Protein AF-A8TUW0-F1 (afdb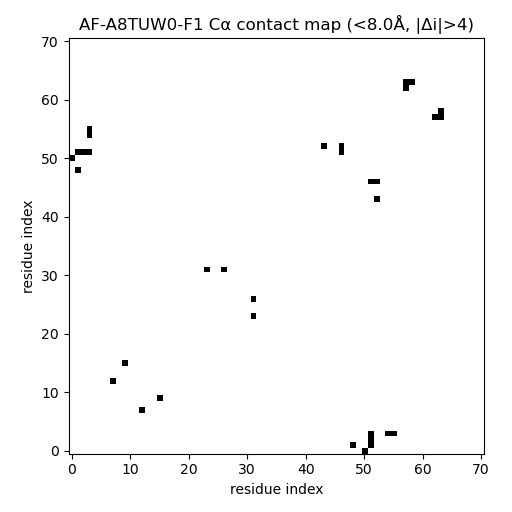_monomer)

Sequence (71 aa):
MAALVIEPNLADPDGFYERLTEAHRGLSDAASRRMNAKLILLLAN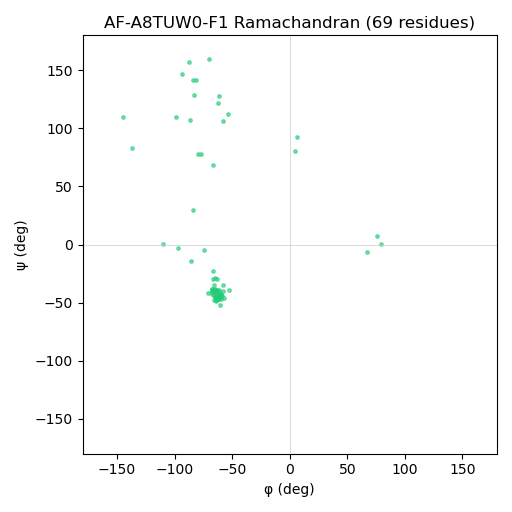HIGDPDVLDEALRVARGNAGASTRTL

pLDDT: mean 82.89, std 14.95, range [41.28, 94.81]

Secondary structure (DSSP, 8-state):
-PPP--S---S-HHHHHHHHHHHHTT--HHHHHHHHHHHHHHHHHHH--HHHHHHHHHHHTT---------

Mean predicted aligned error: 7.7 Å

Structure (mmCIF, N/CA/C/O backbone):
data_AF-A8TUW0-F1
#
_entry.id   AF-A8TUW0-F1
#
loop_
_atom_site.group_PDB
_atom_site.id
_atom_site.type_symbol
_atom_site.label_atom_id
_atom_site.label_alt_id
_atom_site.label_comp_id
_atom_site.label_asym_id
_atom_site.label_entity_id
_atom_site.label_seq_id
_atom_site.pdbx_PDB_ins_code
_atom_site.Cartn_x
_atom_site.Cartn_y
_atom_site.Cartn_z
_atom_site.occupancy
_atom_site.B_iso_or_equiv
_atom_site.auth_seq_id
_atom_site.auth_comp_id
_atom_site.auth_asym_id
_atom_site.auth_atom_id
_atom_site.pdbx_PDB_model_num
ATOM 1 N N . MET A 1 1 ? 14.556 -6.825 -17.169 1.00 50.34 1 MET A N 1
ATOM 2 C CA . MET A 1 1 ? 15.057 -7.406 -15.912 1.00 50.34 1 MET A CA 1
ATOM 3 C C . MET A 1 1 ? 15.345 -6.259 -14.961 1.00 50.34 1 MET A C 1
ATOM 5 O O . MET A 1 1 ? 16.462 -5.751 -14.942 1.00 50.34 1 MET A O 1
ATOM 9 N N . ALA A 1 2 ? 14.312 -5.765 -14.281 1.00 64.56 2 ALA A N 1
ATOM 10 C CA . ALA A 1 2 ? 14.510 -4.839 -13.172 1.00 64.56 2 ALA A CA 1
ATOM 11 C C . ALA A 1 2 ? 14.856 -5.664 -11.923 1.00 64.56 2 ALA A C 1
ATOM 13 O O . ALA A 1 2 ? 14.330 -6.757 -11.754 1.00 64.56 2 ALA A O 1
ATOM 14 N N . ALA A 1 3 ? 15.773 -5.181 -11.088 1.00 74.25 3 ALA A N 1
ATOM 15 C CA . ALA A 1 3 ? 16.084 -5.804 -9.802 1.00 74.25 3 ALA A CA 1
ATOM 16 C C . ALA A 1 3 ? 15.237 -5.150 -8.704 1.00 74.25 3 ALA A C 1
ATOM 18 O O . ALA A 1 3 ? 14.965 -3.946 -8.777 1.00 74.25 3 ALA A O 1
ATOM 19 N N . LEU A 1 4 ? 14.834 -5.912 -7.683 1.00 79.62 4 LEU A N 1
ATOM 20 C CA . LEU A 1 4 ? 14.145 -5.341 -6.530 1.00 79.62 4 LEU A CA 1
ATOM 21 C C . LEU A 1 4 ? 15.058 -4.346 -5.793 1.00 79.62 4 LEU A C 1
ATOM 23 O O . LEU A 1 4 ? 16.124 -4.708 -5.296 1.00 79.62 4 LEU A O 1
ATOM 27 N N . VAL A 1 5 ? 14.610 -3.096 -5.662 1.00 80.44 5 VAL A N 1
ATOM 28 C CA . VAL A 1 5 ? 15.313 -2.081 -4.864 1.00 80.44 5 VAL A CA 1
ATOM 29 C C . VAL A 1 5 ? 14.850 -2.189 -3.413 1.00 80.44 5 VAL A C 1
ATOM 31 O O . VAL A 1 5 ? 13.728 -1.818 -3.078 1.00 80.44 5 VAL A O 1
ATOM 34 N N . ILE A 1 6 ? 15.723 -2.715 -2.554 1.00 74.38 6 ILE A N 1
ATOM 35 C CA . ILE A 1 6 ? 15.503 -2.839 -1.099 1.00 74.38 6 ILE A CA 1
ATOM 36 C C . ILE A 1 6 ? 16.146 -1.699 -0.297 1.00 74.38 6 ILE A C 1
ATOM 38 O O . ILE A 1 6 ? 16.028 -1.638 0.926 1.00 74.38 6 ILE A O 1
ATOM 42 N N . GLU A 1 7 ? 16.851 -0.808 -0.986 1.00 75.62 7 GLU A N 1
ATOM 43 C CA . GLU A 1 7 ? 17.489 0.373 -0.419 1.00 75.62 7 GLU A CA 1
ATOM 44 C C . GLU A 1 7 ? 16.503 1.555 -0.404 1.00 75.62 7 GLU A C 1
ATOM 46 O O . GLU A 1 7 ? 15.537 1.565 -1.175 1.00 75.62 7 GLU A O 1
ATOM 51 N N . PRO A 1 8 ? 16.707 2.564 0.463 1.00 74.88 8 PRO A N 1
ATOM 52 C CA . PRO A 1 8 ? 15.856 3.749 0.494 1.00 74.88 8 PRO A CA 1
ATOM 53 C C . PRO A 1 8 ? 15.848 4.456 -0.869 1.00 74.88 8 PRO A C 1
ATOM 55 O O . PRO A 1 8 ? 16.816 5.106 -1.248 1.00 74.88 8 PRO A O 1
ATOM 58 N N . ASN A 1 9 ? 14.741 4.328 -1.602 1.00 81.62 9 ASN A N 1
ATOM 59 C CA . ASN A 1 9 ? 14.571 4.899 -2.944 1.00 81.62 9 ASN A CA 1
ATOM 60 C C . ASN A 1 9 ? 13.571 6.072 -2.978 1.00 81.62 9 ASN A C 1
ATOM 62 O O . ASN A 1 9 ? 13.271 6.632 -4.030 1.00 81.62 9 ASN A O 1
ATOM 66 N N . LEU A 1 10 ? 13.001 6.430 -1.826 1.00 80.62 10 LEU A N 1
ATOM 67 C CA . LEU A 1 10 ? 12.092 7.566 -1.709 1.00 80.62 10 LEU A CA 1
ATOM 68 C C . LEU A 1 10 ? 12.904 8.853 -1.543 1.00 80.62 10 LEU A C 1
ATOM 70 O O . LEU A 1 10 ? 13.741 8.940 -0.650 1.00 80.62 10 LEU A O 1
ATOM 74 N N . ALA A 1 11 ? 12.617 9.860 -2.370 1.00 83.44 11 ALA A N 1
ATOM 75 C CA . ALA A 1 11 ? 13.248 11.181 -2.277 1.00 83.44 11 ALA A CA 1
ATOM 76 C C . ALA A 1 11 ? 12.904 11.920 -0.968 1.00 83.44 11 ALA A C 1
ATOM 78 O O . ALA A 1 11 ? 13.694 12.721 -0.483 1.00 83.44 11 ALA A O 1
ATOM 79 N N . ASP A 1 12 ? 11.729 11.632 -0.405 1.00 87.62 12 ASP A N 1
ATOM 80 C CA . ASP A 1 12 ? 11.232 12.166 0.865 1.00 87.62 12 ASP A CA 1
ATOM 81 C C . ASP A 1 12 ? 10.590 11.020 1.674 1.00 87.62 12 ASP A C 1
ATOM 83 O O . ASP A 1 12 ? 9.377 10.786 1.579 1.00 87.62 12 ASP A O 1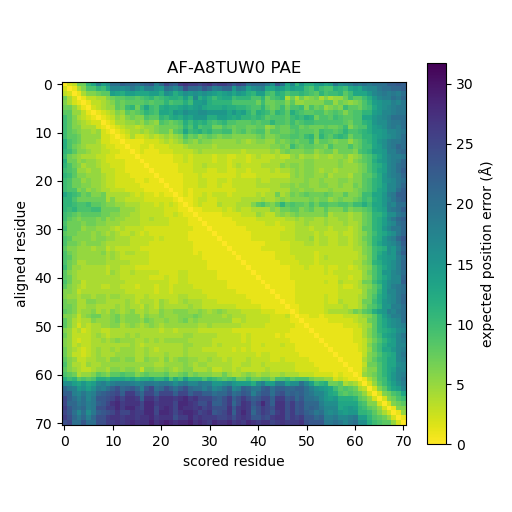
ATOM 87 N N . PRO A 1 13 ? 11.404 10.230 2.403 1.00 84.19 13 PRO A N 1
ATOM 88 C CA . PRO A 1 13 ? 10.910 9.128 3.222 1.00 84.19 13 PRO A CA 1
ATOM 89 C C . PRO A 1 13 ? 9.973 9.622 4.326 1.00 84.19 13 PRO A C 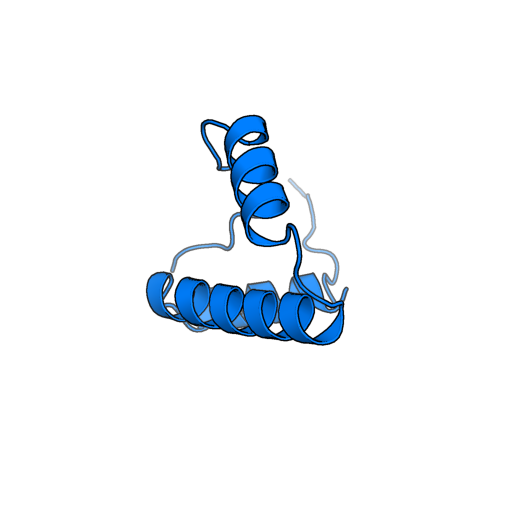1
ATOM 91 O O . PRO A 1 13 ? 8.897 9.056 4.510 1.00 84.19 13 PRO A O 1
ATOM 94 N N . ASP A 1 14 ? 10.351 10.701 5.013 1.00 86.19 14 ASP A N 1
ATOM 95 C CA . ASP A 1 14 ? 9.633 11.222 6.178 1.00 86.19 14 ASP A CA 1
ATOM 96 C C . ASP A 1 14 ? 8.234 11.711 5.802 1.00 86.19 14 ASP A C 1
ATOM 98 O O . ASP A 1 14 ? 7.244 11.280 6.398 1.00 86.19 14 ASP A O 1
ATOM 102 N N . GLY A 1 15 ? 8.112 12.522 4.747 1.00 90.94 15 GLY A N 1
ATOM 103 C CA . GLY A 1 15 ? 6.803 12.972 4.287 1.00 90.94 15 GLY A CA 1
ATOM 104 C C . GLY A 1 15 ? 5.953 11.828 3.735 1.00 9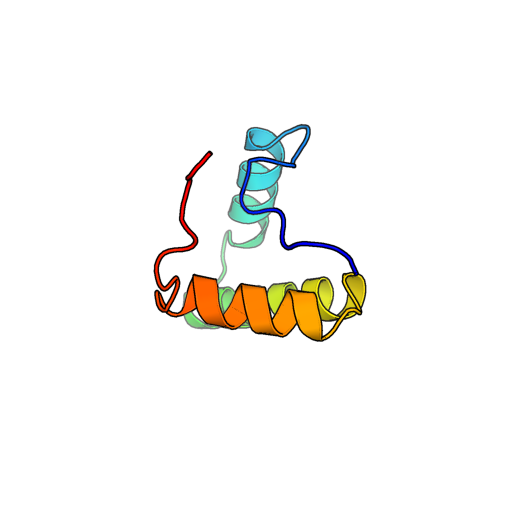0.94 15 GLY A C 1
ATOM 105 O O . GLY A 1 15 ? 4.724 11.865 3.824 1.00 90.94 15 GLY A O 1
ATOM 106 N N . PHE A 1 16 ? 6.555 10.776 3.163 1.00 88.19 16 PHE A N 1
ATOM 107 C CA . PHE A 1 16 ? 5.791 9.584 2.777 1.00 88.19 16 PHE A CA 1
ATOM 108 C C . PHE A 1 16 ? 5.237 8.848 4.003 1.00 88.19 16 PHE A C 1
ATOM 110 O O . PHE A 1 16 ? 4.058 8.491 4.001 1.00 88.19 16 PHE A O 1
ATOM 117 N N . TYR A 1 17 ? 6.037 8.676 5.058 1.00 86.56 17 TYR A N 1
ATOM 118 C CA . TYR A 1 17 ? 5.580 8.066 6.308 1.00 86.56 17 TYR A CA 1
ATOM 119 C C . TYR A 1 17 ? 4.485 8.879 6.999 1.00 86.56 17 TYR A C 1
ATOM 121 O O . TYR A 1 17 ? 3.526 8.290 7.504 1.00 86.56 17 TYR A O 1
ATOM 129 N N . GLU A 1 18 ? 4.575 10.210 6.983 1.00 92.81 18 GLU A N 1
ATOM 130 C CA . GLU A 1 18 ? 3.517 11.082 7.498 1.00 92.81 18 GLU A CA 1
ATOM 131 C C . GLU A 1 18 ? 2.207 10.854 6.732 1.00 92.81 18 GLU A C 1
ATOM 133 O O . GLU A 1 18 ? 1.189 10.510 7.331 1.00 92.81 18 GLU A O 1
ATOM 138 N N . ARG A 1 19 ? 2.245 10.924 5.394 1.00 92.00 19 ARG A N 1
ATOM 139 C CA . ARG A 1 19 ? 1.074 10.671 4.533 1.00 92.00 19 ARG A CA 1
ATOM 140 C C . ARG A 1 19 ? 0.481 9.276 4.744 1.00 92.00 19 ARG A C 1
ATOM 142 O O . ARG A 1 19 ? -0.740 9.129 4.760 1.00 92.00 19 ARG A O 1
ATOM 149 N N . LEU A 1 20 ? 1.325 8.258 4.915 1.00 90.62 20 LEU A N 1
ATOM 150 C CA . LEU A 1 20 ? 0.885 6.890 5.188 1.00 90.62 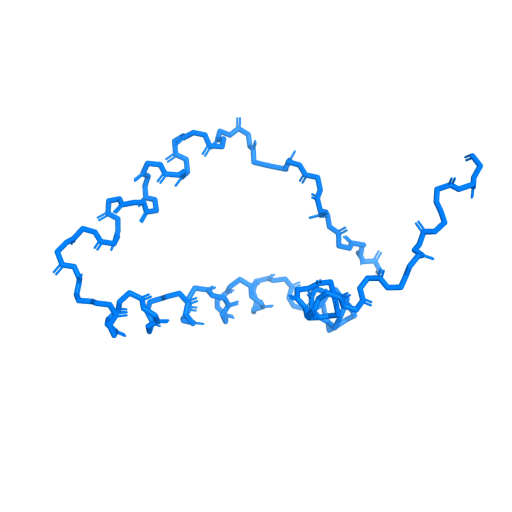20 LEU A CA 1
ATOM 151 C C . LEU A 1 20 ? 0.185 6.797 6.550 1.00 90.62 20 LEU A C 1
ATOM 153 O O . LEU A 1 20 ? -0.895 6.219 6.650 1.00 90.62 20 LEU A O 1
ATOM 157 N N . THR A 1 21 ? 0.767 7.402 7.584 1.00 90.12 21 THR A N 1
ATOM 158 C CA . THR A 1 21 ? 0.206 7.424 8.942 1.00 90.12 21 THR A CA 1
ATOM 159 C C . THR A 1 21 ? -1.133 8.153 8.975 1.00 90.12 21 THR A C 1
ATOM 161 O O . THR A 1 21 ? -2.102 7.642 9.537 1.00 90.12 21 THR A O 1
ATOM 164 N N . GLU A 1 22 ? -1.223 9.304 8.311 1.00 93.75 22 GLU A N 1
ATOM 165 C CA . GLU A 1 22 ? -2.471 10.053 8.179 1.00 93.75 22 GLU A CA 1
ATOM 166 C C . GLU A 1 22 ? -3.545 9.253 7.442 1.00 93.75 22 GLU A C 1
ATOM 168 O O . GLU A 1 22 ? -4.700 9.239 7.863 1.00 93.75 22 GLU A O 1
ATOM 173 N N . ALA A 1 23 ? -3.178 8.501 6.404 1.00 91.12 23 ALA A N 1
ATOM 174 C CA . ALA A 1 23 ? -4.120 7.641 5.695 1.00 91.12 23 ALA A CA 1
ATOM 175 C C . ALA A 1 23 ? -4.648 6.471 6.557 1.00 91.12 23 ALA A C 1
ATOM 177 O O . ALA A 1 23 ? -5.740 5.963 6.301 1.00 91.12 23 ALA A O 1
ATOM 178 N N . HIS A 1 24 ? -3.921 6.078 7.608 1.00 91.06 24 HIS A N 1
ATOM 179 C CA . HIS A 1 24 ? -4.381 5.115 8.614 1.00 91.06 24 HIS A CA 1
ATOM 180 C C . HIS A 1 24 ? -5.205 5.739 9.751 1.00 91.06 24 HIS A C 1
ATOM 182 O O . HIS A 1 24 ? -5.859 5.009 10.504 1.00 91.06 24 HIS A O 1
ATOM 188 N N . ARG A 1 25 ? -5.196 7.068 9.907 1.00 92.06 25 ARG A N 1
ATOM 189 C CA . ARG A 1 25 ? -5.855 7.759 11.020 1.00 92.06 25 ARG A CA 1
ATOM 190 C C . ARG A 1 25 ? -7.365 7.494 11.007 1.00 92.06 25 ARG A C 1
ATOM 192 O O . ARG A 1 25 ? -8.048 7.697 10.009 1.00 92.06 25 ARG A O 1
ATOM 199 N N . GLY A 1 26 ? -7.902 7.048 12.144 1.00 91.19 26 GLY A N 1
ATOM 200 C CA . GLY A 1 26 ? -9.334 6.761 12.303 1.00 91.19 26 GLY A CA 1
ATOM 201 C C . GLY A 1 26 ? -9.799 5.421 11.718 1.00 91.19 26 GLY A C 1
ATOM 202 O O . GLY A 1 26 ? -10.981 5.093 11.830 1.00 91.19 26 GLY A O 1
ATOM 203 N N . LEU A 1 27 ? -8.900 4.620 11.135 1.00 94.00 27 LEU A N 1
ATOM 204 C CA . LEU A 1 27 ? -9.207 3.257 10.709 1.00 94.00 27 LEU A CA 1
ATOM 205 C C . LEU A 1 27 ? -9.074 2.274 11.877 1.00 94.00 27 LEU A C 1
ATOM 207 O O . LEU A 1 27 ? -8.151 2.355 12.683 1.00 94.00 27 LEU A O 1
ATOM 211 N N . SER A 1 28 ? -9.973 1.290 11.933 1.00 94.81 28 SER A N 1
ATOM 212 C CA . SER A 1 28 ? -9.771 0.116 12.786 1.00 94.81 28 SER A CA 1
ATOM 213 C C . SER A 1 28 ? -8.646 -0.759 12.237 1.00 94.81 28 SER A C 1
ATOM 215 O O . SER A 1 28 ? -8.374 -0.747 11.035 1.00 94.81 28 SER A O 1
ATOM 217 N N . ASP A 1 29 ? -8.057 -1.615 13.070 1.00 91.56 29 ASP A N 1
ATOM 218 C CA . ASP A 1 29 ? -6.990 -2.532 12.645 1.00 91.56 29 ASP A CA 1
ATOM 219 C C . ASP A 1 29 ? -7.373 -3.372 11.418 1.00 91.56 29 ASP A C 1
ATOM 221 O O . ASP A 1 29 ? -6.565 -3.610 10.518 1.00 91.56 29 ASP A O 1
ATOM 225 N N . ALA A 1 30 ? -8.630 -3.820 11.353 1.00 94.50 30 ALA A N 1
ATOM 226 C CA . ALA A 1 30 ? -9.139 -4.583 10.220 1.00 94.50 30 ALA A CA 1
ATOM 227 C C . ALA A 1 30 ? -9.220 -3.735 8.940 1.00 94.50 30 ALA A C 1
ATOM 229 O O . ALA A 1 30 ? -8.920 -4.236 7.854 1.00 94.50 30 ALA A O 1
ATOM 230 N N . ALA A 1 31 ? -9.607 -2.463 9.053 1.00 93.31 31 ALA A N 1
ATOM 231 C CA . ALA A 1 31 ? -9.635 -1.537 7.928 1.00 93.31 31 ALA A CA 1
ATOM 232 C C . ALA A 1 31 ? -8.215 -1.159 7.476 1.00 93.31 31 ALA A C 1
ATOM 234 O O . ALA A 1 31 ? -7.940 -1.211 6.278 1.00 93.31 31 ALA A O 1
ATOM 235 N N . SER A 1 32 ? -7.293 -0.914 8.411 1.00 92.38 32 SER A N 1
ATOM 236 C CA . SER A 1 32 ? -5.875 -0.663 8.126 1.00 92.38 32 SER A CA 1
ATOM 237 C C . SER A 1 32 ? -5.217 -1.830 7.388 1.00 92.38 32 SER A C 1
ATOM 239 O O . SER A 1 32 ? -4.558 -1.623 6.372 1.00 92.38 32 SER A O 1
ATOM 241 N N . ARG A 1 33 ? -5.470 -3.081 7.803 1.00 93.38 33 ARG A N 1
ATOM 242 C CA . ARG A 1 33 ? -4.981 -4.268 7.073 1.00 93.38 33 ARG A CA 1
ATOM 243 C C . ARG A 1 33 ? -5.539 -4.360 5.652 1.00 93.38 33 ARG A C 1
ATOM 245 O O . ARG A 1 33 ? -4.803 -4.693 4.726 1.00 93.38 33 ARG A O 1
ATOM 252 N N . ARG A 1 34 ? -6.828 -4.057 5.459 1.00 94.31 34 ARG A N 1
ATOM 253 C CA . ARG A 1 34 ? -7.457 -4.046 4.123 1.00 94.31 34 ARG A CA 1
ATOM 254 C C . ARG A 1 34 ? -6.876 -2.954 3.231 1.00 94.31 34 ARG A C 1
ATOM 256 O O . ARG A 1 34 ? -6.668 -3.200 2.046 1.00 94.31 34 ARG A O 1
ATOM 263 N N . MET A 1 35 ? -6.621 -1.771 3.785 1.00 94.81 35 MET A N 1
ATOM 264 C CA . MET A 1 35 ? -5.968 -0.677 3.071 1.00 94.81 35 MET A CA 1
ATOM 265 C C . MET A 1 35 ? -4.560 -1.086 2.625 1.00 94.81 35 MET A C 1
ATOM 267 O O . MET A 1 35 ? -4.246 -0.952 1.446 1.00 94.81 35 MET A O 1
ATOM 271 N N . ASN A 1 36 ? -3.766 -1.681 3.519 1.00 92.44 36 ASN A N 1
ATOM 272 C CA . ASN A 1 36 ? -2.422 -2.160 3.188 1.00 92.44 36 ASN A CA 1
ATOM 273 C C . ASN A 1 36 ? -2.434 -3.237 2.101 1.00 92.44 36 ASN A C 1
ATOM 275 O O . ASN A 1 36 ? -1.653 -3.159 1.160 1.00 92.44 36 ASN A O 1
ATOM 279 N N . ALA A 1 37 ? -3.358 -4.199 2.167 1.00 93.75 37 ALA A N 1
ATOM 280 C CA . ALA A 1 37 ? -3.498 -5.210 1.119 1.00 93.75 37 ALA A CA 1
ATOM 281 C C . ALA A 1 37 ? -3.818 -4.583 -0.251 1.00 93.75 37 ALA A C 1
ATOM 283 O O . ALA A 1 37 ? -3.223 -4.960 -1.258 1.00 93.75 37 ALA A O 1
ATOM 284 N N . LYS A 1 38 ? -4.719 -3.591 -0.294 1.00 94.31 38 LYS A N 1
ATOM 285 C CA . LYS A 1 38 ? -5.023 -2.850 -1.528 1.00 94.31 38 LYS A CA 1
ATOM 286 C C . LYS A 1 38 ? -3.812 -2.075 -2.043 1.00 94.31 38 LYS A C 1
ATOM 288 O O . LYS A 1 38 ? -3.550 -2.115 -3.240 1.00 94.31 38 LYS A O 1
ATOM 293 N N . LEU A 1 39 ? -3.082 -1.398 -1.158 1.00 94.00 39 LEU A N 1
ATOM 294 C CA . LEU A 1 39 ? -1.876 -0.655 -1.517 1.00 94.00 39 LEU A CA 1
ATOM 295 C C . LEU A 1 39 ? -0.821 -1.581 -2.134 1.00 94.00 39 LEU A C 1
ATOM 297 O O . LEU A 1 39 ? -0.310 -1.278 -3.206 1.00 94.00 39 LEU A O 1
ATOM 301 N N . ILE A 1 40 ? -0.561 -2.738 -1.517 1.00 91.69 40 ILE A N 1
ATOM 302 C CA . ILE A 1 40 ? 0.378 -3.742 -2.039 1.00 91.69 40 ILE A CA 1
ATOM 303 C C . ILE A 1 40 ? -0.022 -4.186 -3.451 1.00 91.69 40 ILE A C 1
ATOM 305 O O . ILE A 1 40 ? 0.825 -4.220 -4.335 1.00 91.69 40 ILE A O 1
ATOM 309 N N . LEU A 1 41 ? -1.304 -4.483 -3.691 1.00 93.00 41 LEU A N 1
ATOM 310 C CA . LEU A 1 41 ? -1.780 -4.898 -5.017 1.00 93.00 41 LEU A CA 1
ATOM 311 C C . LEU A 1 41 ? -1.650 -3.788 -6.070 1.00 93.00 41 LEU A C 1
ATOM 313 O O . LEU A 1 41 ? -1.298 -4.069 -7.213 1.00 93.00 41 LEU A O 1
ATOM 317 N N . LEU A 1 42 ? -1.908 -2.531 -5.697 1.00 93.81 42 LEU A N 1
ATOM 318 C CA . LEU A 1 42 ? -1.731 -1.385 -6.594 1.00 93.81 42 LEU A CA 1
ATOM 319 C C . LEU A 1 42 ? -0.260 -1.189 -6.969 1.00 93.81 42 LEU A C 1
ATOM 321 O O . LEU A 1 42 ? 0.047 -0.997 -8.144 1.00 93.81 42 LEU A O 1
ATOM 325 N N . LEU A 1 43 ? 0.645 -1.280 -5.991 1.00 90.94 43 LEU A N 1
ATOM 326 C CA . LEU A 1 43 ? 2.086 -1.205 -6.229 1.00 90.94 43 LEU A CA 1
ATOM 327 C C . LEU A 1 43 ? 2.574 -2.386 -7.073 1.00 90.94 43 LEU A C 1
ATOM 329 O O . LEU A 1 43 ? 3.358 -2.185 -7.994 1.00 90.94 43 LEU A O 1
ATOM 333 N N . ALA A 1 44 ? 2.058 -3.593 -6.829 1.00 90.62 44 ALA A N 1
ATOM 334 C CA . ALA A 1 44 ? 2.391 -4.766 -7.628 1.00 90.62 44 ALA A CA 1
ATOM 335 C C . ALA A 1 44 ? 1.981 -4.592 -9.099 1.00 90.62 44 ALA A C 1
ATOM 337 O O . ALA A 1 44 ? 2.767 -4.868 -10.003 1.00 90.62 44 ALA A O 1
ATOM 338 N N . ASN A 1 45 ? 0.779 -4.060 -9.338 1.00 90.62 45 ASN A N 1
ATOM 339 C CA . ASN A 1 45 ? 0.315 -3.736 -10.684 1.00 90.62 45 ASN A CA 1
ATOM 340 C C . ASN A 1 45 ? 1.141 -2.616 -11.339 1.00 90.62 45 ASN A C 1
ATOM 342 O O . ASN A 1 45 ? 1.351 -2.643 -12.546 1.00 90.62 45 ASN A O 1
ATOM 346 N N . HIS A 1 46 ? 1.604 -1.632 -10.563 1.00 90.50 46 HIS A N 1
ATOM 347 C CA . HIS A 1 46 ? 2.472 -0.569 -11.071 1.00 90.50 46 HIS A CA 1
ATOM 348 C C . HIS A 1 46 ? 3.860 -1.086 -11.478 1.00 90.50 46 HIS A C 1
ATOM 350 O O . HIS A 1 46 ? 4.391 -0.642 -12.491 1.00 90.50 46 HIS A O 1
ATOM 356 N N . ILE A 1 47 ? 4.422 -2.031 -10.715 1.00 90.69 47 ILE A N 1
ATOM 357 C CA . ILE A 1 47 ? 5.699 -2.686 -11.029 1.00 90.69 47 ILE A CA 1
ATOM 358 C C . ILE A 1 47 ? 5.570 -3.526 -12.305 1.00 90.69 47 ILE A C 1
ATOM 360 O O . ILE A 1 47 ? 6.421 -3.428 -13.183 1.00 90.69 47 ILE A O 1
ATOM 364 N N . GLY A 1 48 ? 4.518 -4.345 -12.419 1.00 89.12 48 GLY A N 1
ATOM 365 C CA . GLY A 1 48 ? 4.186 -5.098 -13.637 1.00 89.12 48 GLY A CA 1
ATOM 366 C C . GLY A 1 48 ? 5.171 -6.206 -14.048 1.00 89.12 48 GLY A C 1
ATOM 367 O O . GLY A 1 48 ? 4.868 -6.947 -14.980 1.00 89.12 48 GLY A O 1
ATOM 368 N N . ASP A 1 49 ? 6.312 -6.341 -13.367 1.00 91.44 49 ASP A N 1
ATOM 369 C CA . ASP A 1 49 ? 7.345 -7.356 -13.603 1.00 91.44 49 ASP A CA 1
ATOM 370 C C . ASP A 1 49 ? 7.191 -8.527 -12.606 1.00 91.44 49 ASP A C 1
ATOM 372 O O . ASP A 1 49 ? 7.452 -8.342 -11.412 1.00 91.44 49 ASP A O 1
ATOM 376 N N . PRO A 1 50 ? 6.761 -9.725 -13.054 1.00 88.69 50 PRO A N 1
ATOM 377 C CA . PRO A 1 50 ? 6.571 -10.885 -12.185 1.00 88.69 50 PRO A CA 1
ATOM 378 C C . PRO A 1 50 ? 7.834 -11.304 -11.427 1.00 88.69 50 PRO A C 1
ATOM 380 O O . PRO A 1 50 ? 7.726 -11.695 -10.266 1.00 88.69 50 PRO A O 1
ATOM 383 N N . ASP A 1 51 ? 9.019 -11.162 -12.031 1.00 89.25 51 ASP A N 1
ATOM 384 C CA . ASP A 1 51 ? 10.281 -11.580 -11.411 1.00 89.25 51 ASP A CA 1
ATOM 385 C C . ASP A 1 51 ? 10.602 -10.699 -10.191 1.00 89.25 51 ASP A C 1
ATOM 387 O O . ASP A 1 51 ? 10.998 -11.194 -9.132 1.00 89.25 51 ASP A O 1
ATOM 391 N N . VAL A 1 52 ? 10.347 -9.388 -10.300 1.00 90.00 52 VAL A N 1
ATOM 392 C CA . VAL A 1 52 ? 10.492 -8.430 -9.188 1.00 90.00 52 VAL A CA 1
AT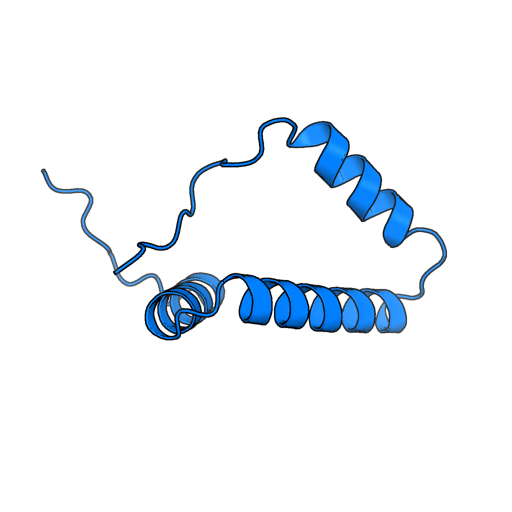OM 393 C C . VAL A 1 52 ? 9.491 -8.726 -8.071 1.00 90.00 52 VAL A C 1
ATOM 395 O O . VAL A 1 52 ? 9.825 -8.619 -6.888 1.00 90.00 52 VAL A O 1
ATOM 398 N N . LEU A 1 53 ? 8.257 -9.098 -8.421 1.00 89.69 53 LEU A N 1
ATOM 399 C CA . LEU A 1 53 ? 7.215 -9.419 -7.443 1.00 89.69 53 LEU A CA 1
ATOM 400 C C . LEU A 1 53 ? 7.521 -10.715 -6.686 1.00 89.69 53 LEU A C 1
ATOM 402 O O . LEU A 1 53 ? 7.362 -10.758 -5.463 1.00 89.69 53 LEU A O 1
ATOM 406 N N . ASP A 1 54 ? 8.001 -11.744 -7.381 1.00 90.75 54 ASP A N 1
ATOM 407 C CA . ASP A 1 54 ? 8.414 -13.007 -6.770 1.00 90.75 54 ASP A CA 1
ATOM 408 C C . ASP A 1 54 ? 9.628 -12.814 -5.851 1.00 90.75 54 ASP A C 1
ATOM 410 O O . ASP A 1 54 ? 9.660 -13.339 -4.729 1.00 90.75 54 ASP A O 1
ATOM 414 N N . GLU A 1 55 ? 10.596 -11.991 -6.266 1.00 89.06 55 GLU A N 1
ATOM 415 C CA . GLU A 1 55 ? 11.715 -11.594 -5.413 1.00 89.06 55 GLU A CA 1
ATOM 416 C C . GLU A 1 55 ? 11.234 -10.845 -4.160 1.00 89.06 55 GLU A C 1
ATOM 418 O O . GLU A 1 55 ? 11.636 -11.192 -3.044 1.00 89.06 55 GLU A O 1
ATOM 423 N N . ALA A 1 56 ? 10.320 -9.881 -4.311 1.00 88.69 56 ALA A N 1
ATOM 424 C CA . ALA A 1 56 ? 9.745 -9.131 -3.194 1.00 88.69 56 ALA A CA 1
ATOM 425 C C . ALA A 1 56 ? 9.021 -10.045 -2.197 1.00 88.69 56 ALA A C 1
ATOM 427 O O . ALA A 1 56 ? 9.211 -9.915 -0.985 1.00 88.69 56 ALA A O 1
ATOM 428 N N . LEU A 1 57 ? 8.235 -11.011 -2.683 1.00 89.88 57 LEU A N 1
ATOM 429 C CA . LEU A 1 57 ? 7.553 -11.996 -1.840 1.00 89.88 57 LEU A CA 1
ATOM 430 C C . LEU A 1 57 ? 8.543 -12.882 -1.080 1.00 89.88 57 LEU A C 1
ATOM 432 O O . LEU A 1 57 ? 8.331 -13.176 0.100 1.00 89.88 57 LEU A O 1
ATOM 436 N N . ARG A 1 58 ? 9.628 -13.305 -1.733 1.00 88.94 58 ARG A N 1
ATOM 437 C CA . ARG A 1 58 ? 10.683 -14.105 -1.104 1.00 88.94 58 ARG A CA 1
ATOM 438 C C . ARG A 1 58 ? 11.384 -13.325 0.010 1.00 88.94 58 ARG A C 1
ATOM 440 O O . ARG A 1 58 ? 11.556 -13.869 1.102 1.00 88.94 58 ARG A O 1
ATOM 447 N N . VAL A 1 59 ? 11.737 -12.062 -0.239 1.00 87.50 59 VAL A N 1
ATOM 448 C CA . VAL A 1 59 ? 12.354 -11.173 0.760 1.00 87.50 59 VAL A CA 1
ATOM 449 C C . VAL A 1 59 ? 11.395 -10.919 1.927 1.00 87.50 59 VAL A C 1
ATOM 451 O O . VAL A 1 59 ? 11.777 -11.112 3.080 1.00 87.50 59 VAL A O 1
ATOM 454 N N . ALA A 1 60 ? 10.130 -10.586 1.652 1.00 87.12 60 ALA A N 1
ATOM 455 C CA . ALA A 1 60 ? 9.125 -10.291 2.676 1.00 87.12 60 ALA A CA 1
ATOM 456 C C . ALA A 1 60 ? 8.805 -11.484 3.596 1.00 87.12 60 ALA A C 1
ATOM 458 O O . ALA A 1 60 ? 8.483 -11.288 4.766 1.00 87.12 60 ALA A O 1
ATOM 459 N N . ARG A 1 61 ? 8.916 -12.728 3.105 1.00 86.62 61 ARG A N 1
ATOM 460 C CA . ARG A 1 61 ? 8.751 -13.942 3.932 1.00 86.62 61 ARG A CA 1
ATOM 461 C C . ARG A 1 61 ? 9.935 -14.229 4.862 1.00 86.62 61 ARG A C 1
ATOM 463 O O . ARG A 1 61 ? 9.870 -15.194 5.616 1.00 86.62 61 ARG A O 1
ATOM 470 N N . GLY A 1 62 ? 11.020 -13.455 4.792 1.00 79.50 62 GLY A N 1
ATOM 471 C CA . GLY A 1 62 ? 12.271 -13.776 5.484 1.00 79.50 62 GLY A CA 1
ATOM 472 C C . GLY A 1 62 ? 13.072 -14.889 4.800 1.00 79.50 62 GLY A C 1
ATOM 473 O O . GLY A 1 62 ? 14.114 -15.293 5.304 1.00 79.50 62 GLY A O 1
ATOM 474 N N . ASN A 1 63 ? 12.648 -15.333 3.610 1.00 62.16 63 ASN A N 1
ATOM 475 C CA . ASN A 1 63 ? 13.384 -16.281 2.768 1.00 62.16 63 ASN A CA 1
ATOM 476 C C . ASN A 1 63 ? 14.429 -15.566 1.902 1.00 62.16 63 ASN A C 1
ATOM 478 O O . ASN A 1 63 ? 14.771 -16.026 0.805 1.00 62.16 63 ASN A O 1
ATOM 482 N N . ALA A 1 64 ? 14.960 -14.445 2.395 1.00 57.41 64 ALA A N 1
ATOM 483 C CA . ALA A 1 64 ? 16.182 -13.849 1.889 1.00 57.41 64 ALA A CA 1
ATOM 484 C C . ALA A 1 64 ? 17.348 -14.802 2.201 1.00 57.41 64 ALA A C 1
ATOM 486 O O . ALA A 1 64 ? 18.188 -14.538 3.055 1.00 57.41 64 ALA A O 1
ATOM 487 N N . GLY A 1 65 ? 17.376 -15.960 1.536 1.00 48.19 65 GLY A N 1
ATOM 488 C CA . GLY A 1 65 ? 18.561 -16.783 1.443 1.00 48.19 65 GLY A CA 1
ATOM 489 C C . GLY A 1 65 ? 19.660 -15.886 0.908 1.00 48.19 65 GLY A C 1
ATOM 490 O O . GLY A 1 65 ? 19.534 -15.383 -0.205 1.00 48.19 65 GLY A O 1
ATOM 491 N N . ALA A 1 66 ? 20.632 -15.620 1.777 1.00 48.38 66 ALA A N 1
ATOM 492 C CA . ALA A 1 66 ? 21.974 -15.140 1.506 1.00 48.38 66 ALA A CA 1
ATOM 493 C C . ALA A 1 66 ? 22.243 -14.811 0.028 1.00 48.38 66 ALA A C 1
ATOM 495 O O . ALA A 1 66 ? 22.882 -15.581 -0.683 1.00 48.38 66 ALA A O 1
ATOM 496 N N . SER A 1 67 ? 21.816 -13.637 -0.433 1.00 49.66 67 SER A N 1
ATOM 497 C CA . SER A 1 67 ? 22.468 -13.012 -1.579 1.00 49.66 67 SER A CA 1
ATOM 498 C C . SER A 1 67 ? 23.726 -12.345 -1.039 1.00 49.66 67 SER A C 1
ATOM 500 O O . SER A 1 67 ? 23.751 -11.162 -0.715 1.00 49.66 67 SER A O 1
ATOM 502 N N . THR A 1 68 ? 24.725 -13.196 -0.803 1.00 46.00 68 THR A N 1
ATOM 503 C CA . THR A 1 68 ? 26.152 -12.961 -1.005 1.00 46.00 68 THR A CA 1
ATOM 504 C C . THR A 1 68 ? 26.478 -11.524 -1.410 1.00 46.00 68 THR A C 1
ATOM 506 O O . THR A 1 68 ? 26.507 -11.183 -2.589 1.00 46.00 68 THR A O 1
ATOM 509 N N . ARG A 1 69 ? 26.778 -10.682 -0.416 1.00 44.56 69 ARG A N 1
ATOM 510 C CA . ARG A 1 69 ? 27.620 -9.500 -0.614 1.00 44.56 69 ARG A CA 1
ATOM 511 C C . ARG A 1 69 ? 29.072 -9.996 -0.677 1.00 44.56 69 ARG A C 1
ATOM 513 O O . ARG A 1 69 ? 29.798 -9.994 0.309 1.00 44.56 69 ARG A O 1
ATOM 520 N N . THR A 1 70 ? 29.441 -10.542 -1.825 1.00 43.84 70 THR A N 1
ATOM 521 C CA . THR A 1 70 ? 30.810 -10.864 -2.259 1.00 43.84 70 THR A CA 1
ATOM 522 C C . THR A 1 70 ? 30.738 -10.581 -3.758 1.00 43.84 70 THR A C 1
ATOM 524 O O . THR A 1 70 ? 29.943 -11.216 -4.441 1.00 43.84 70 THR A O 1
ATOM 527 N N . LEU A 1 71 ? 31.359 -9.542 -4.307 1.00 41.28 71 LEU A N 1
ATOM 528 C CA . LEU A 1 71 ? 32.697 -8.986 -4.102 1.00 41.28 71 LEU A CA 1
ATOM 529 C C . LEU A 1 71 ? 32.658 -7.455 -4.143 1.00 41.28 71 LEU A C 1
ATOM 531 O O . LEU A 1 71 ? 31.847 -6.923 -4.933 1.00 41.28 71 LEU A O 1
#

Foldseek 3Di:
DDAADPDPPDPCPPVVVVVLVVVCPPDDPVRNVVVVVVVVVVVCVVVVDVVNVVVVVCVVVVVPPDPDPDD

Radius of gyration: 14.84 Å; Cα contacts (8 Å, |Δi|>4): 17; chains: 1; bounding box: 42×30×29 Å

Solvent-accessible surface area (backbone atoms only — not co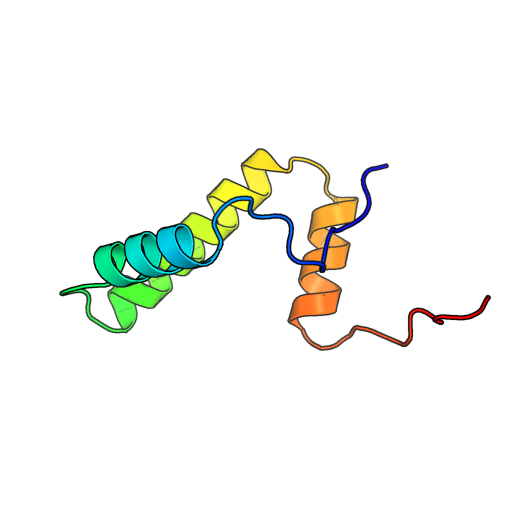mparable to full-atom v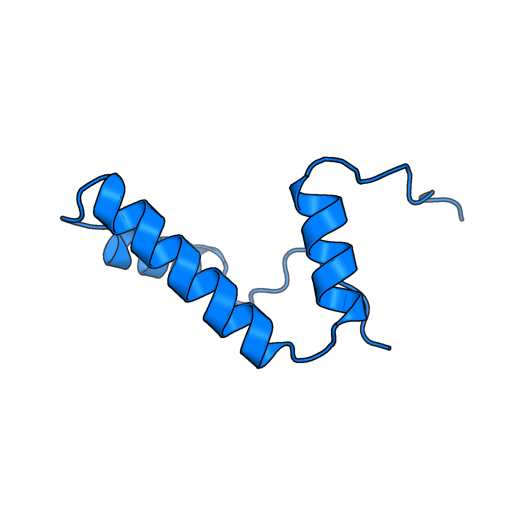alues): 4498 Å² total; per-residue (Å²): 136,72,77,74,79,88,63,95,80,61,95,55,56,67,64,48,51,50,53,52,52,58,73,44,62,92,52,52,73,71,52,41,52,51,50,50,53,51,51,52,52,52,51,51,61,70,66,67,47,66,70,34,51,54,49,49,53,34,47,73,72,69,59,61,70,79,79,68,92,72,132